Protein AF-A0A6M8W8F2-F1 (afdb_monomer_lite)

pLDDT: mean 88.37, std 12.81, range [41.97, 96.56]

Foldseek 3Di:
DADAPPLCLVVVLVVCCVPDPFAEQELVVLLVPFDQQAFLLVSDDDDPVLLCVLCVLLVNNDPVRRRDGNNPDDPLRSSSSSSSRSSSVCPVGQAYEYEAEQQCVVPDPVSSLVSLLSVQVSCVVRVRYHYDYYHNDPPSCVSNVDPDDDYRDDPPPPPPPDPDD

Secondary structure (DSSP, 8-state):
-B--TTSSHHHHHHHHHHT-SS-EEETTHHHHTS-TTSBGGGG--S-HHHHHHHHHHTT---HHHHTSBGGGS-HHHHHHHHHHHHHHHHHT-SSEEEEETTTTTTS-HHHHHHHHHHHHHHHHT-TTEEEEE-BS-GGGHHHH--SS--B--------------

Structure (mmCIF, N/CA/C/O backbone):
data_AF-A0A6M8W8F2-F1
#
_entry.id   AF-A0A6M8W8F2-F1
#
loop_
_atom_site.group_PDB
_atom_site.id
_atom_site.type_symbol
_atom_site.label_atom_id
_atom_site.label_alt_id
_atom_site.label_comp_id
_atom_site.label_asym_id
_atom_site.label_entity_id
_atom_site.label_seq_id
_atom_site.pdbx_PDB_ins_code
_atom_site.Cartn_x
_atom_site.Cartn_y
_atom_site.Cartn_z
_atom_site.occupancy
_atom_site.B_iso_or_equiv
_atom_site.auth_seq_id
_atom_site.auth_comp_id
_atom_site.auth_asym_id
_atom_site.auth_atom_id
_atom_site.pdbx_PDB_model_num
ATOM 1 N N . MET A 1 1 ? 4.812 -9.582 -9.788 1.00 90.69 1 MET A N 1
ATOM 2 C CA . MET A 1 1 ? 5.068 -9.649 -11.237 1.00 90.69 1 MET A CA 1
ATOM 3 C C . MET A 1 1 ? 6.040 -8.547 -11.622 1.00 90.69 1 MET A C 1
ATOM 5 O O . MET A 1 1 ? 5.864 -7.419 -11.165 1.00 90.69 1 MET A O 1
ATOM 9 N N . THR A 1 2 ? 7.064 -8.871 -12.406 1.00 88.88 2 THR A N 1
ATOM 10 C CA . THR A 1 2 ? 8.060 -7.905 -12.886 1.00 88.88 2 THR A CA 1
ATOM 11 C C . THR A 1 2 ? 8.213 -7.954 -14.405 1.00 88.88 2 THR A C 1
ATOM 13 O O . THR A 1 2 ? 7.709 -8.871 -15.056 1.00 88.88 2 THR A O 1
ATOM 16 N N . GLY A 1 3 ? 8.826 -6.920 -14.981 1.00 84.00 3 GLY A N 1
ATOM 17 C CA . GLY A 1 3 ? 9.066 -6.795 -16.419 1.00 84.00 3 GLY A CA 1
ATOM 18 C C . GLY A 1 3 ? 9.105 -5.333 -16.894 1.00 84.00 3 GLY A C 1
ATOM 19 O O . GLY A 1 3 ? 8.662 -4.445 -16.153 1.00 84.00 3 GLY A O 1
ATOM 20 N N . PRO A 1 4 ? 9.588 -5.062 -18.122 1.00 79.62 4 PRO A N 1
ATOM 21 C CA . PRO A 1 4 ? 9.702 -3.709 -18.680 1.00 79.62 4 PRO A CA 1
ATOM 22 C C . PRO A 1 4 ? 8.373 -2.946 -18.730 1.00 79.62 4 PRO A C 1
ATOM 24 O O . PRO A 1 4 ? 7.293 -3.537 -18.669 1.00 79.62 4 PRO A O 1
ATOM 27 N N . SER A 1 5 ? 8.415 -1.618 -18.856 1.00 79.31 5 SER A N 1
ATOM 28 C CA . SER A 1 5 ? 7.191 -0.861 -19.151 1.00 79.31 5 SER A CA 1
ATOM 29 C C . SER A 1 5 ? 6.588 -1.336 -20.481 1.00 79.31 5 SER A C 1
ATOM 31 O O . SER A 1 5 ? 7.324 -1.637 -21.417 1.00 79.31 5 SER A O 1
ATOM 33 N N . GLY A 1 6 ? 5.262 -1.465 -20.550 1.00 79.88 6 GLY A N 1
ATOM 34 C CA . GLY A 1 6 ? 4.559 -1.929 -21.753 1.00 79.88 6 GLY A CA 1
ATOM 35 C C . GLY A 1 6 ? 4.414 -3.449 -21.929 1.00 79.88 6 GLY A C 1
ATOM 36 O O . GLY A 1 6 ? 3.628 -3.861 -22.770 1.00 79.88 6 GLY A O 1
ATOM 37 N N . CYS A 1 7 ? 5.043 -4.304 -21.109 1.00 83.50 7 CYS A N 1
ATOM 38 C CA . CYS A 1 7 ? 4.93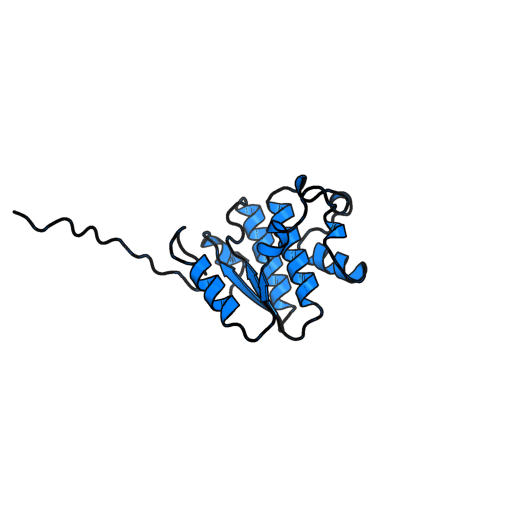5 -5.773 -21.251 1.00 83.50 7 CYS A CA 1
ATOM 39 C C . CYS A 1 7 ? 3.614 -6.397 -20.738 1.00 83.50 7 CYS A C 1
ATOM 41 O O . CYS A 1 7 ? 3.537 -7.597 -20.490 1.00 83.50 7 CYS A O 1
ATOM 43 N N . GLY A 1 8 ? 2.574 -5.589 -20.511 1.00 86.06 8 GLY A N 1
ATOM 44 C CA . GLY A 1 8 ? 1.249 -6.086 -20.121 1.00 86.06 8 GLY A CA 1
ATOM 45 C C . GLY A 1 8 ? 1.037 -6.391 -18.631 1.00 86.06 8 GLY A C 1
ATOM 46 O O . GLY A 1 8 ? 0.005 -6.965 -18.292 1.00 86.06 8 GLY A O 1
ATOM 47 N N . LYS A 1 9 ? 1.935 -5.983 -17.716 1.00 90.50 9 LYS A N 1
ATOM 48 C CA . LYS A 1 9 ? 1.753 -6.181 -16.254 1.00 90.50 9 LYS A CA 1
ATOM 49 C C . LYS A 1 9 ? 0.417 -5.635 -15.742 1.00 90.50 9 LYS A C 1
ATOM 51 O O . LYS A 1 9 ? -0.311 -6.357 -15.072 1.00 90.50 9 LYS A O 1
ATOM 56 N N . THR A 1 10 ? 0.076 -4.396 -16.097 1.00 90.38 10 THR A N 1
ATOM 57 C CA . THR A 1 10 ? -1.205 -3.772 -15.731 1.00 90.38 10 THR A CA 1
ATOM 58 C C . THR A 1 10 ? -2.391 -4.561 -16.282 1.00 90.38 10 THR A C 1
ATOM 60 O O . THR A 1 10 ? -3.369 -4.775 -15.572 1.00 90.38 10 THR A O 1
ATOM 63 N N . THR A 1 11 ? -2.304 -5.045 -17.525 1.00 90.56 11 THR A N 1
ATOM 64 C CA . THR A 1 11 ? -3.354 -5.866 -18.147 1.00 90.56 11 THR A CA 1
ATOM 65 C C . THR A 1 11 ? -3.541 -7.187 -17.405 1.00 90.56 11 THR A C 1
ATOM 67 O O . THR A 1 11 ? -4.669 -7.552 -17.083 1.00 90.56 11 THR A O 1
ATOM 70 N N . LEU A 1 12 ? -2.447 -7.869 -17.057 1.00 90.62 12 LEU A N 1
ATOM 71 C CA . LEU A 1 12 ? -2.492 -9.098 -16.267 1.00 90.62 12 LEU A CA 1
ATOM 72 C C . LEU A 1 12 ? -3.041 -8.847 -14.856 1.00 90.62 12 LEU A C 1
ATOM 74 O O . LEU A 1 12 ? -3.874 -9.610 -14.377 1.00 90.62 12 LEU A O 1
ATOM 78 N N . LEU A 1 13 ? -2.606 -7.773 -14.193 1.00 91.50 13 LEU A N 1
ATOM 79 C CA . LEU A 1 13 ? -3.077 -7.410 -12.858 1.00 91.50 13 LEU A CA 1
ATOM 80 C C . LEU A 1 13 ? -4.587 -7.126 -12.849 1.00 91.50 13 LEU A C 1
ATOM 82 O O . LEU A 1 13 ? -5.280 -7.578 -11.940 1.00 91.50 13 LEU A O 1
ATOM 86 N N . ARG A 1 14 ? -5.100 -6.437 -13.878 1.00 91.44 14 ARG A N 1
ATOM 87 C CA . ARG A 1 14 ? -6.541 -6.208 -14.074 1.00 91.44 14 ARG A CA 1
ATOM 88 C C . ARG A 1 14 ? -7.293 -7.513 -14.298 1.00 91.44 14 ARG A C 1
ATOM 90 O O . ARG A 1 14 ? -8.260 -7.759 -13.597 1.00 91.44 14 ARG A O 1
ATOM 97 N N . ALA A 1 15 ? -6.797 -8.399 -15.162 1.00 92.56 15 ALA A N 1
ATOM 98 C CA . ALA A 1 15 ? -7.421 -9.706 -15.370 1.00 92.56 15 ALA A CA 1
ATOM 99 C C . ALA A 1 15 ? -7.484 -10.544 -14.075 1.00 92.56 15 ALA A C 1
ATOM 101 O O . ALA A 1 15 ? -8.487 -11.208 -13.812 1.00 92.56 15 ALA A O 1
ATOM 102 N N . ILE A 1 16 ? -6.443 -10.491 -13.232 1.00 92.50 16 ILE A N 1
ATOM 103 C CA . ILE A 1 16 ? -6.457 -11.133 -11.905 1.00 92.50 16 ILE A CA 1
ATOM 104 C C . ILE A 1 16 ? -7.523 -10.497 -11.002 1.00 92.50 16 ILE A C 1
ATOM 106 O O . ILE A 1 16 ? -8.247 -11.216 -10.318 1.00 92.50 16 ILE A O 1
ATOM 110 N N . ALA A 1 17 ? -7.628 -9.166 -10.987 1.00 93.56 17 ALA A N 1
ATOM 111 C CA . ALA A 1 17 ? -8.637 -8.459 -10.203 1.00 93.56 17 ALA A CA 1
ATOM 112 C C . ALA A 1 17 ? -10.068 -8.792 -10.665 1.00 93.56 17 ALA A C 1
ATOM 114 O O . ALA A 1 17 ? -10.919 -9.087 -9.830 1.00 93.56 17 ALA A O 1
ATOM 115 N N . ASP A 1 18 ? -10.312 -8.814 -11.975 1.00 94.06 18 ASP A N 1
ATOM 116 C CA . ASP A 1 18 ? -11.632 -9.053 -12.574 1.00 94.06 18 ASP A CA 1
ATOM 117 C C . ASP A 1 18 ? -12.121 -10.497 -12.378 1.00 94.06 18 ASP A C 1
ATOM 119 O O . ASP A 1 18 ? -13.322 -10.756 -12.330 1.00 94.06 18 ASP A O 1
ATOM 123 N N . THR A 1 19 ? -11.196 -11.451 -12.241 1.00 94.69 19 THR A N 1
ATOM 124 C CA . THR A 1 19 ? -11.508 -12.873 -12.005 1.00 94.69 19 THR A CA 1
ATOM 125 C C . THR A 1 19 ? -11.529 -13.254 -10.523 1.00 94.69 19 THR A C 1
ATOM 127 O O . THR A 1 19 ? -11.850 -14.396 -10.180 1.00 94.69 19 THR A O 1
ATOM 130 N N . ALA A 1 20 ? -11.201 -12.325 -9.620 1.00 94.06 20 ALA A N 1
ATOM 131 C CA . ALA A 1 20 ? -11.128 -12.604 -8.195 1.00 94.06 20 ALA A CA 1
ATOM 132 C C . ALA A 1 20 ? -12.519 -12.852 -7.589 1.00 94.06 20 ALA A C 1
ATOM 134 O O . ALA A 1 20 ? -13.437 -12.046 -7.709 1.00 94.06 20 ALA A O 1
ATOM 135 N N . THR A 1 21 ? -12.657 -13.941 -6.832 1.00 93.31 21 THR A N 1
ATOM 136 C CA . THR A 1 21 ? -13.890 -14.272 -6.090 1.00 93.31 21 THR A CA 1
ATOM 137 C C . THR A 1 21 ? -13.930 -13.663 -4.683 1.00 93.31 21 THR A C 1
ATOM 139 O O . THR A 1 21 ? -14.850 -13.921 -3.909 1.00 93.31 21 THR A O 1
ATOM 142 N N . THR A 1 22 ? -12.900 -12.903 -4.311 1.00 93.50 22 THR A N 1
ATOM 143 C CA . THR A 1 22 ? -12.755 -12.225 -3.018 1.00 93.50 22 THR A CA 1
ATOM 144 C C . THR A 1 22 ? -12.769 -10.715 -3.244 1.00 93.50 22 THR A C 1
ATOM 146 O O . THR A 1 22 ? -12.357 -10.277 -4.318 1.00 93.50 22 THR A O 1
ATOM 149 N N . PRO A 1 23 ? -13.171 -9.891 -2.257 1.00 94.69 23 PRO A N 1
ATOM 150 C CA . PRO A 1 23 ? -13.104 -8.444 -2.408 1.00 94.69 23 PRO A CA 1
ATOM 151 C C . PRO A 1 23 ? -11.703 -7.972 -2.808 1.00 94.69 23 PRO A C 1
ATOM 153 O O . PRO A 1 23 ? -10.712 -8.346 -2.170 1.00 94.69 23 PRO A O 1
ATOM 156 N N . VAL A 1 24 ? -11.651 -7.142 -3.849 1.00 95.31 24 VAL A N 1
ATOM 157 C CA . VAL A 1 24 ? -10.417 -6.551 -4.369 1.00 95.31 24 VAL A CA 1
ATOM 158 C C . VAL A 1 24 ? -10.238 -5.146 -3.810 1.00 95.31 24 VAL A C 1
ATOM 160 O O . VAL A 1 24 ? -11.173 -4.347 -3.755 1.00 95.31 24 VAL A O 1
ATOM 163 N N . VAL A 1 25 ? -9.014 -4.844 -3.397 1.00 94.75 25 VAL A N 1
ATOM 164 C CA . VAL A 1 25 ? -8.579 -3.532 -2.935 1.00 94.75 25 VAL A CA 1
ATOM 165 C C . VAL A 1 25 ? -7.450 -3.067 -3.851 1.00 94.75 25 VAL A C 1
ATOM 167 O O . VAL A 1 25 ? -6.323 -3.548 -3.750 1.00 94.75 25 VAL A O 1
ATOM 170 N N . ASP A 1 26 ? -7.753 -2.141 -4.760 1.00 91.81 26 ASP A N 1
ATOM 171 C CA . ASP A 1 26 ? -6.751 -1.516 -5.632 1.00 91.81 26 ASP A CA 1
ATOM 172 C C . ASP A 1 26 ? -6.074 -0.355 -4.901 1.00 91.81 26 ASP A C 1
ATOM 174 O O . ASP A 1 26 ? -6.645 0.727 -4.766 1.00 91.81 26 ASP A O 1
ATOM 178 N N . GLY A 1 27 ? -4.844 -0.579 -4.433 1.00 86.38 27 GLY A N 1
ATOM 179 C CA . GLY A 1 27 ? -4.085 0.416 -3.676 1.00 86.38 27 GLY A CA 1
ATOM 180 C C . GLY A 1 27 ? -3.769 1.689 -4.463 1.00 86.38 27 GLY A C 1
ATOM 181 O O . GLY A 1 27 ? -3.666 2.762 -3.870 1.00 86.38 27 GLY A O 1
ATOM 182 N N . ALA A 1 28 ? -3.647 1.594 -5.789 1.00 80.12 28 ALA A N 1
ATOM 183 C CA . ALA A 1 28 ? -3.384 2.744 -6.640 1.00 80.12 28 ALA A CA 1
ATOM 184 C C . ALA A 1 28 ? -4.671 3.543 -6.909 1.00 80.12 28 ALA A C 1
ATOM 186 O O . ALA A 1 28 ? -4.637 4.774 -6.879 1.00 80.12 28 ALA A O 1
ATOM 187 N N . ALA A 1 29 ? -5.814 2.873 -7.102 1.00 84.75 29 ALA A N 1
ATOM 188 C CA . ALA A 1 29 ? -7.113 3.544 -7.251 1.00 84.75 29 ALA A CA 1
ATOM 189 C C . ALA A 1 29 ? -7.470 4.392 -6.026 1.00 84.75 29 ALA A C 1
ATOM 191 O O . ALA A 1 29 ? -7.906 5.530 -6.174 1.00 84.75 29 ALA A O 1
ATOM 192 N N . LEU A 1 30 ? -7.192 3.881 -4.820 1.00 85.56 30 LEU A N 1
ATOM 193 C CA . LEU A 1 30 ? -7.472 4.580 -3.559 1.00 85.56 30 LEU A CA 1
ATOM 194 C C . LEU A 1 30 ? -6.884 5.989 -3.486 1.00 85.56 30 LEU A C 1
ATOM 196 O O . LEU A 1 30 ? -7.475 6.855 -2.847 1.00 85.56 30 LEU A O 1
ATOM 200 N N . LEU A 1 31 ? -5.723 6.205 -4.105 1.00 81.75 31 LEU A N 1
ATOM 201 C CA . LEU A 1 31 ? -5.064 7.508 -4.136 1.00 81.75 31 LEU A CA 1
ATOM 202 C C . LEU A 1 31 ? -5.442 8.335 -5.359 1.00 81.75 31 LEU A C 1
ATOM 204 O O . LEU A 1 31 ? -5.509 9.554 -5.244 1.00 81.75 31 LEU A O 1
ATOM 208 N N . ARG A 1 32 ? -5.667 7.699 -6.518 1.00 83.31 32 ARG A N 1
ATOM 209 C CA . ARG A 1 32 ? -6.083 8.411 -7.739 1.00 83.31 32 ARG A CA 1
ATOM 210 C C . ARG A 1 32 ? -7.385 9.178 -7.525 1.00 83.31 32 ARG A C 1
ATOM 212 O O . ARG A 1 32 ? -7.510 10.290 -8.024 1.00 83.31 32 ARG A O 1
ATOM 219 N N . ASP A 1 33 ? -8.297 8.604 -6.747 1.00 79.50 33 ASP A N 1
ATOM 220 C CA . ASP A 1 33 ? -9.620 9.178 -6.495 1.00 79.50 33 ASP A CA 1
ATOM 221 C C . ASP A 1 33 ? -9.658 10.072 -5.236 1.00 79.50 33 ASP A C 1
ATOM 223 O O . ASP A 1 33 ? -10.706 10.618 -4.886 1.00 79.50 33 ASP A O 1
ATOM 227 N N . ALA A 1 34 ? -8.536 10.219 -4.519 1.00 84.75 34 ALA A N 1
ATOM 228 C CA . ALA A 1 34 ? -8.482 10.988 -3.278 1.00 84.75 34 ALA A CA 1
ATOM 229 C C . ALA A 1 34 ? -8.403 12.507 -3.553 1.00 84.75 34 ALA A C 1
ATOM 231 O O . ALA A 1 34 ? -7.551 12.937 -4.335 1.00 84.75 34 ALA A O 1
ATOM 232 N N . PRO A 1 35 ? -9.214 13.349 -2.878 1.00 88.00 35 PRO A N 1
ATOM 233 C CA . PRO A 1 35 ? -9.117 14.801 -3.017 1.00 88.00 35 PRO A CA 1
ATOM 234 C C . PRO A 1 35 ? -7.761 15.310 -2.516 1.00 88.00 35 PRO A C 1
ATOM 236 O O . PRO A 1 35 ? -7.351 15.007 -1.394 1.00 88.00 35 PRO A O 1
ATOM 239 N N . GLY A 1 36 ? -7.061 16.084 -3.348 1.00 91.12 36 GLY A N 1
ATOM 240 C CA . GLY A 1 36 ? -5.701 16.547 -3.059 1.00 91.12 36 GLY A CA 1
ATOM 241 C C . GLY A 1 36 ? -5.606 17.496 -1.861 1.00 91.12 36 GLY A C 1
ATOM 242 O O . GLY A 1 36 ? -4.627 17.459 -1.126 1.00 91.12 36 GLY A O 1
ATOM 243 N N . ASP A 1 37 ? -6.619 18.325 -1.649 1.00 94.38 37 ASP A N 1
ATOM 244 C C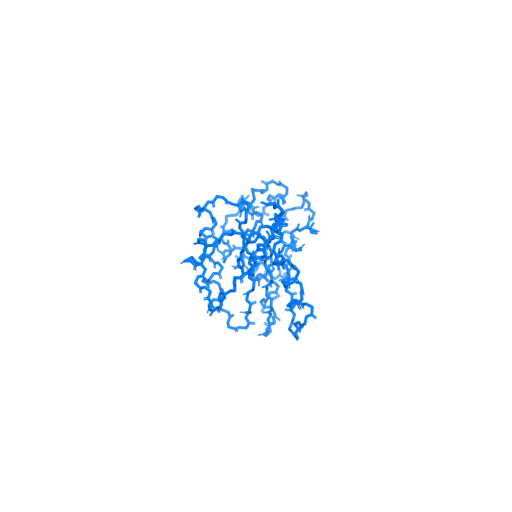A . ASP A 1 37 ? -6.714 19.334 -0.588 1.00 94.38 37 ASP A CA 1
ATOM 245 C C . ASP A 1 37 ? -7.132 18.760 0.774 1.00 94.38 37 ASP A C 1
ATOM 247 O O . ASP A 1 37 ? -6.995 19.418 1.806 1.00 94.38 37 ASP A O 1
ATOM 251 N N . ARG A 1 38 ? -7.610 17.515 0.800 1.00 93.88 38 ARG A N 1
ATOM 252 C CA . ARG A 1 38 ? -8.124 16.879 2.010 1.00 93.88 38 ARG A CA 1
ATOM 253 C C . ARG A 1 38 ? -6.994 16.328 2.889 1.00 93.88 38 ARG A C 1
ATOM 255 O O . ARG A 1 38 ? -6.073 15.709 2.349 1.00 93.88 38 ARG A O 1
ATOM 262 N N . PRO A 1 39 ? -7.060 16.480 4.228 1.00 94.81 39 PRO A N 1
ATOM 263 C CA . PRO A 1 39 ? -6.124 15.838 5.145 1.00 94.81 39 PRO A CA 1
ATOM 264 C C . PRO A 1 39 ? -6.080 14.320 4.957 1.00 94.81 39 PRO A C 1
ATOM 266 O O . PRO A 1 39 ? -7.119 13.679 4.790 1.00 94.81 39 PRO A O 1
ATOM 269 N N . MET A 1 40 ? -4.888 13.719 5.030 1.00 94.31 40 MET A N 1
ATOM 270 C CA . MET A 1 40 ? -4.744 12.273 4.810 1.00 94.31 40 MET A CA 1
ATOM 271 C C . MET A 1 40 ? -5.577 11.427 5.783 1.00 94.31 40 MET A C 1
ATOM 273 O O . MET A 1 40 ? -6.054 10.357 5.409 1.00 94.31 40 MET A O 1
ATOM 277 N N . LEU A 1 41 ? -5.751 11.893 7.027 1.00 94.88 41 LEU A N 1
ATOM 278 C CA . LEU A 1 41 ? -6.485 11.161 8.057 1.00 94.88 41 LEU A CA 1
ATOM 279 C C . LEU A 1 41 ? -7.978 11.056 7.718 1.00 94.88 41 LEU A C 1
ATOM 281 O O . LEU A 1 41 ? -8.607 10.044 8.020 1.00 94.88 41 LEU A O 1
ATOM 285 N N . ASP A 1 42 ? -8.516 12.049 7.010 1.00 94.44 42 ASP A N 1
ATOM 286 C CA . ASP A 1 42 ? -9.931 12.118 6.643 1.00 94.44 42 ASP A CA 1
ATOM 287 C C . ASP A 1 42 ? -10.297 11.185 5.477 1.00 94.44 42 ASP A C 1
ATOM 289 O O . ASP A 1 42 ? -11.472 11.068 5.123 1.00 94.44 42 ASP A O 1
ATOM 293 N N . LEU A 1 43 ? -9.312 10.528 4.855 1.00 93.94 43 LEU A N 1
ATOM 294 C CA . LEU A 1 43 ? -9.550 9.502 3.834 1.00 93.94 43 LEU A CA 1
ATOM 295 C C . LEU A 1 43 ? -9.968 8.154 4.430 1.00 93.94 43 LEU A C 1
ATOM 297 O O . LEU A 1 43 ? -10.427 7.266 3.705 1.00 93.94 43 LEU A O 1
ATOM 301 N N . PHE A 1 44 ? -9.775 7.974 5.735 1.00 94.00 44 PHE A N 1
ATOM 302 C CA . PHE A 1 44 ? -10.102 6.739 6.424 1.00 94.00 44 PHE A CA 1
ATOM 303 C C . PHE A 1 44 ? -11.533 6.763 6.957 1.00 94.00 44 PHE A C 1
ATOM 305 O O . PHE A 1 44 ? -12.070 7.800 7.336 1.00 94.00 44 PHE A O 1
ATOM 312 N N . ALA A 1 45 ? -12.135 5.579 7.029 1.00 90.50 45 ALA A N 1
ATOM 313 C CA . ALA A 1 45 ? -13.399 5.353 7.711 1.00 90.50 45 ALA A CA 1
ATOM 314 C C . ALA A 1 45 ? -13.185 4.346 8.845 1.00 90.50 45 ALA A C 1
ATOM 316 O O . ALA A 1 45 ? -12.407 3.404 8.693 1.00 90.50 45 ALA A O 1
ATOM 317 N N . GLY A 1 46 ? -13.903 4.529 9.953 1.00 90.44 46 GLY A N 1
ATOM 318 C CA . GLY A 1 46 ? -13.877 3.618 11.097 1.00 90.44 46 GLY A CA 1
ATOM 319 C C . GLY A 1 46 ? -13.183 4.185 12.342 1.00 90.44 46 GLY A C 1
ATOM 320 O O . GLY A 1 46 ? -12.874 5.377 12.403 1.00 90.44 46 GLY A O 1
ATOM 321 N N . PRO A 1 47 ? -12.978 3.347 13.372 1.00 93.06 47 PRO A N 1
ATOM 322 C CA . PRO A 1 47 ? -12.425 3.776 14.651 1.00 93.06 47 PRO A CA 1
ATOM 323 C C . PRO A 1 47 ? -10.977 4.263 14.529 1.00 93.06 47 PRO A C 1
ATOM 325 O O . PRO A 1 47 ? -10.128 3.580 13.955 1.00 93.06 47 PRO A O 1
ATOM 328 N N . LEU A 1 48 ? -10.659 5.397 15.162 1.00 93.06 48 LEU A N 1
ATOM 329 C CA . LEU A 1 48 ? -9.312 5.981 15.138 1.00 93.06 48 LEU A CA 1
ATOM 330 C C . LEU A 1 48 ? -8.192 4.976 15.493 1.00 93.06 48 LEU A C 1
ATOM 332 O O . LEU A 1 48 ? -7.193 4.954 14.778 1.00 93.06 48 LEU A O 1
ATOM 336 N N . PRO A 1 49 ? -8.319 4.087 16.503 1.00 94.31 49 PRO A N 1
ATOM 337 C CA . PRO A 1 49 ? -7.270 3.106 16.793 1.00 94.31 49 PRO A CA 1
ATOM 338 C C . PRO A 1 49 ? -6.934 2.169 15.622 1.00 94.31 49 PRO A C 1
ATOM 340 O O . PRO A 1 49 ? -5.777 1.789 15.459 1.00 94.31 49 PRO A O 1
ATOM 343 N N . GLU A 1 50 ? -7.913 1.796 14.795 1.00 93.81 50 GLU A N 1
ATOM 344 C CA . GLU A 1 50 ? -7.701 0.949 13.610 1.00 93.81 50 GLU A CA 1
ATOM 345 C C . GLU A 1 50 ? -7.004 1.711 12.485 1.00 93.81 50 GLU A C 1
ATOM 347 O O . GLU A 1 50 ? -6.081 1.194 11.845 1.00 93.81 50 GLU A O 1
ATOM 352 N N . VAL A 1 51 ? -7.396 2.971 12.300 1.00 94.81 51 VAL A N 1
ATOM 353 C CA . VAL A 1 51 ? -6.757 3.889 11.355 1.00 94.81 51 VAL A CA 1
ATOM 354 C C . VAL A 1 51 ? -5.286 4.086 11.718 1.00 94.81 51 VAL A C 1
ATOM 356 O O . VAL A 1 51 ? -4.408 3.889 10.878 1.00 94.81 51 VAL A O 1
ATOM 359 N N . LEU A 1 52 ? -4.996 4.376 12.989 1.00 95.19 52 LEU A N 1
ATOM 360 C CA . LEU A 1 52 ? -3.629 4.563 13.475 1.00 95.19 52 LEU A CA 1
ATOM 361 C C . LEU A 1 52 ? -2.782 3.292 13.343 1.00 95.19 52 LEU A C 1
ATOM 363 O O . LEU A 1 52 ? -1.615 3.383 12.965 1.00 95.19 52 LEU A O 1
ATOM 367 N N . ARG A 1 53 ? -3.357 2.104 13.589 1.00 94.50 53 ARG A N 1
ATOM 368 C CA . ARG A 1 53 ? -2.667 0.825 13.344 1.00 94.50 53 ARG A CA 1
ATOM 369 C C . ARG A 1 53 ? -2.291 0.654 11.875 1.00 94.50 53 ARG A C 1
ATOM 371 O O . ARG A 1 53 ? -1.169 0.248 11.591 1.00 94.50 53 ARG A O 1
ATOM 378 N N . SER A 1 54 ? -3.193 0.995 10.957 1.00 95.31 54 SER A N 1
ATOM 379 C CA . SER A 1 54 ? -2.951 0.887 9.512 1.00 95.31 54 SER A CA 1
ATOM 380 C C . SER A 1 54 ? -1.892 1.888 9.035 1.00 95.31 54 SER A C 1
ATOM 382 O O . SER A 1 54 ? -0.985 1.526 8.287 1.00 95.31 54 SER A O 1
ATOM 384 N N . LEU A 1 55 ? -1.940 3.129 9.534 1.00 95.88 55 LEU A N 1
ATOM 385 C CA . LEU A 1 55 ? -0.914 4.145 9.280 1.00 95.88 55 LEU A CA 1
ATOM 386 C C . LEU A 1 55 ? 0.454 3.703 9.809 1.00 95.88 55 LEU A C 1
ATOM 388 O O . LEU A 1 55 ? 1.443 3.755 9.081 1.00 95.88 55 LEU A O 1
ATOM 392 N N . ALA A 1 56 ? 0.520 3.213 11.048 1.00 95.00 56 ALA A N 1
ATOM 393 C CA . ALA A 1 56 ? 1.760 2.714 11.631 1.00 95.00 56 ALA A CA 1
ATOM 394 C C . ALA A 1 56 ? 2.311 1.507 10.859 1.00 95.00 56 ALA A C 1
ATOM 396 O O . ALA A 1 56 ? 3.503 1.471 10.551 1.00 95.00 56 ALA A O 1
ATOM 397 N N . ALA A 1 57 ? 1.444 0.565 10.474 1.00 95.12 57 ALA A N 1
ATOM 398 C CA . ALA A 1 57 ? 1.813 -0.595 9.671 1.00 95.12 57 ALA A CA 1
ATOM 399 C C . ALA A 1 57 ? 2.377 -0.203 8.301 1.00 95.12 57 ALA A C 1
ATOM 401 O O . ALA A 1 57 ? 3.278 -0.880 7.822 1.00 95.12 57 ALA A O 1
ATOM 402 N N . ALA A 1 58 ? 1.924 0.900 7.699 1.00 95.31 58 ALA A N 1
ATOM 403 C CA . ALA A 1 58 ? 2.470 1.424 6.447 1.00 95.31 58 ALA A CA 1
ATOM 404 C C . ALA A 1 58 ? 3.705 2.334 6.623 1.00 95.31 58 ALA A C 1
ATOM 406 O O . ALA A 1 58 ? 4.299 2.772 5.635 1.00 95.31 58 ALA A O 1
ATOM 407 N N . GLY A 1 59 ? 4.127 2.613 7.860 1.00 93.19 59 GLY A N 1
ATOM 408 C CA . GLY A 1 59 ? 5.252 3.504 8.158 1.00 93.19 59 GLY A CA 1
ATOM 409 C C . GLY A 1 59 ? 4.901 4.996 8.135 1.00 93.19 59 GLY A C 1
ATOM 410 O O . GLY A 1 59 ? 5.756 5.803 7.792 1.00 93.19 59 GLY A O 1
ATOM 411 N N . LEU A 1 60 ? 3.660 5.354 8.481 1.00 94.56 60 LEU A N 1
ATOM 412 C CA . LEU A 1 60 ? 3.145 6.725 8.631 1.00 94.56 60 LEU A CA 1
ATOM 413 C C . LEU A 1 60 ? 2.718 7.024 10.083 1.00 94.56 60 LEU A C 1
ATOM 415 O O . LEU A 1 60 ? 1.689 7.648 10.343 1.00 94.56 60 LEU A O 1
ATOM 419 N N . ALA A 1 61 ? 3.521 6.586 11.053 1.00 92.12 61 ALA A N 1
ATOM 420 C CA . ALA A 1 61 ? 3.269 6.790 12.485 1.00 92.12 61 ALA A CA 1
ATOM 421 C C . ALA A 1 61 ? 3.647 8.201 12.992 1.00 92.12 61 ALA A C 1
ATOM 423 O O . ALA A 1 61 ? 3.899 8.379 14.180 1.00 92.12 61 ALA A O 1
ATOM 424 N N . GLU A 1 62 ? 3.723 9.197 12.107 1.00 93.25 62 GLU A N 1
ATOM 425 C CA . GLU A 1 62 ? 4.148 10.561 12.428 1.00 93.25 62 GLU A CA 1
ATOM 426 C C . GLU A 1 62 ? 2.931 11.498 12.510 1.00 93.25 62 GLU A C 1
ATOM 428 O O . GLU A 1 62 ? 2.401 11.888 11.466 1.00 93.25 62 GLU A O 1
ATOM 433 N N . PRO A 1 63 ? 2.502 11.937 13.713 1.00 90.12 63 PRO A N 1
ATOM 434 C CA . PRO A 1 63 ? 1.279 12.728 13.873 1.00 90.12 63 PRO A CA 1
ATOM 435 C C . PRO A 1 63 ? 1.249 14.030 13.070 1.00 90.12 63 PRO A C 1
ATOM 437 O O . PRO A 1 63 ? 0.192 14.475 12.632 1.00 90.12 63 PRO A O 1
ATOM 440 N N . ARG A 1 64 ? 2.425 14.623 12.821 1.00 91.19 64 ARG A N 1
ATOM 441 C CA . ARG A 1 64 ? 2.570 15.845 12.014 1.00 91.19 64 ARG A CA 1
ATOM 442 C C . ARG A 1 64 ? 2.107 15.664 10.568 1.00 91.19 64 ARG A C 1
ATOM 444 O O . ARG A 1 64 ? 1.763 16.649 9.929 1.00 91.19 64 ARG A O 1
ATOM 451 N N . LEU A 1 65 ? 2.117 14.436 10.047 1.00 91.62 65 LEU A N 1
ATOM 452 C CA . LEU A 1 65 ? 1.658 14.144 8.691 1.00 91.62 65 LEU A CA 1
ATOM 453 C C . LEU A 1 65 ? 0.135 14.015 8.610 1.00 91.62 65 LEU A C 1
ATOM 455 O O . LEU A 1 65 ? -0.422 14.280 7.554 1.00 91.62 65 LEU A O 1
ATOM 459 N N . TRP A 1 66 ? -0.549 13.651 9.697 1.00 92.62 66 TRP A N 1
ATOM 460 C CA . TRP A 1 66 ? -1.969 13.280 9.651 1.00 92.62 66 TRP A CA 1
ATOM 461 C C . TRP A 1 66 ? -2.893 14.436 9.249 1.00 92.62 66 TRP A C 1
ATOM 463 O O . TRP A 1 66 ? -3.891 14.208 8.571 1.00 92.62 66 TRP A O 1
ATOM 473 N N . ALA A 1 67 ? -2.527 15.665 9.621 1.00 93.38 67 ALA A N 1
ATOM 474 C CA . ALA A 1 67 ? -3.249 16.883 9.254 1.00 93.38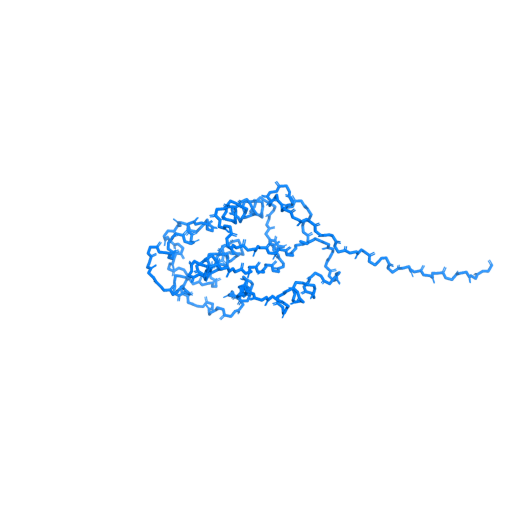 67 ALA A CA 1
ATOM 475 C C . ALA A 1 67 ? -2.838 17.457 7.885 1.00 93.38 67 ALA A C 1
ATOM 477 O O . ALA A 1 67 ? -3.460 18.409 7.420 1.00 93.38 67 ALA A O 1
ATOM 478 N N . ARG A 1 68 ? -1.791 16.916 7.243 1.00 95.88 68 ARG A N 1
ATOM 479 C CA . ARG A 1 68 ? -1.354 17.384 5.922 1.00 95.88 68 ARG A CA 1
ATOM 480 C C . ARG A 1 68 ? -2.311 16.896 4.851 1.00 95.88 68 ARG A C 1
ATOM 482 O O . ARG A 1 68 ? -2.782 15.755 4.900 1.00 95.88 68 ARG A O 1
ATOM 489 N N . SER A 1 69 ? -2.545 17.751 3.867 1.00 95.69 69 SER A N 1
ATOM 490 C CA . SER A 1 69 ? -3.319 17.403 2.687 1.00 95.69 69 SER A CA 1
ATOM 491 C C . SER A 1 69 ? -2.575 16.384 1.821 1.00 95.69 69 SER A C 1
ATOM 493 O O . SER A 1 69 ? -1.342 16.320 1.824 1.00 95.69 69 SER A O 1
ATOM 495 N N . VAL A 1 70 ? -3.313 15.575 1.059 1.00 94.56 70 VAL A N 1
ATOM 496 C CA . VAL A 1 70 ? -2.730 14.569 0.152 1.00 94.56 70 VAL A CA 1
ATOM 497 C C . VAL A 1 70 ? -1.757 15.205 -0.850 1.00 94.56 70 VAL A C 1
ATOM 499 O O . VAL A 1 70 ? -0.721 14.617 -1.172 1.00 94.56 70 VAL A O 1
ATOM 502 N N . ALA A 1 71 ? -2.052 16.421 -1.313 1.00 94.50 71 ALA A N 1
ATOM 503 C CA . ALA A 1 71 ? -1.239 17.171 -2.262 1.00 94.50 71 ALA A CA 1
ATOM 504 C C . ALA A 1 71 ? 0.159 17.507 -1.714 1.00 94.50 71 ALA A C 1
ATOM 506 O O . ALA A 1 71 ? 1.130 17.527 -2.469 1.00 94.50 71 ALA A O 1
ATOM 507 N N . GLU A 1 72 ? 0.284 17.703 -0.404 1.00 95.38 72 GLU A N 1
ATOM 508 C CA . GLU A 1 72 ? 1.532 18.081 0.265 1.00 95.38 72 GLU A CA 1
ATOM 509 C C . GLU A 1 72 ? 2.472 16.894 0.540 1.00 95.38 72 GLU A C 1
ATOM 511 O O . GLU A 1 72 ? 3.613 17.076 0.983 1.00 95.38 72 GLU A O 1
ATOM 516 N N . LEU A 1 73 ? 2.004 15.668 0.311 1.00 94.00 73 LEU A N 1
ATOM 517 C CA . LEU A 1 73 ? 2.769 14.452 0.559 1.00 94.00 73 LEU A CA 1
ATOM 518 C C . LEU A 1 73 ? 3.775 14.190 -0.557 1.00 94.00 73 LEU A C 1
ATOM 520 O O . LEU A 1 73 ? 3.439 14.293 -1.738 1.00 94.00 73 LEU A O 1
ATOM 524 N N . SER A 1 74 ? 4.980 13.763 -0.173 1.00 93.06 74 SER A N 1
ATOM 525 C CA . SER A 1 74 ? 5.953 13.220 -1.125 1.00 93.06 74 SER A CA 1
ATOM 526 C C . SER A 1 74 ? 5.439 11.924 -1.755 1.00 93.06 74 SER A C 1
ATOM 528 O O . SER A 1 74 ? 4.601 11.239 -1.167 1.00 93.06 74 SER A O 1
ATOM 530 N N . ASP A 1 75 ? 5.988 11.514 -2.898 1.00 90.75 75 ASP A N 1
ATOM 531 C CA . ASP A 1 75 ? 5.588 10.263 -3.563 1.00 90.75 75 ASP A CA 1
ATOM 532 C C . ASP A 1 75 ? 5.714 9.044 -2.639 1.00 90.75 75 ASP A C 1
ATOM 534 O O . ASP A 1 75 ? 4.835 8.183 -2.589 1.00 90.75 75 ASP A O 1
ATOM 538 N N . GLY A 1 76 ? 6.768 9.009 -1.817 1.00 91.56 76 GLY A N 1
ATOM 539 C CA . GLY A 1 76 ? 6.962 7.965 -0.813 1.00 91.56 76 GLY A CA 1
ATOM 540 C C . GLY A 1 76 ? 5.916 7.985 0.303 1.00 91.56 76 GLY A C 1
ATOM 541 O O . GLY A 1 76 ? 5.558 6.922 0.815 1.00 91.56 76 GLY A O 1
ATOM 542 N N . GLN A 1 77 ? 5.428 9.163 0.697 1.00 94.00 77 GLN A N 1
ATOM 543 C CA . GLN A 1 77 ? 4.345 9.310 1.674 1.00 94.00 77 GLN A CA 1
ATOM 544 C C . GLN A 1 77 ? 2.991 8.955 1.055 1.00 94.00 77 GLN A C 1
ATOM 546 O O . GLN A 1 77 ? 2.220 8.236 1.684 1.00 94.00 77 GLN A O 1
ATOM 551 N N . ARG A 1 78 ? 2.729 9.378 -0.189 1.00 92.69 78 ARG A N 1
ATOM 552 C CA . ARG A 1 78 ? 1.518 9.022 -0.940 1.00 92.69 78 ARG A CA 1
ATOM 553 C C . ARG A 1 78 ? 1.411 7.517 -1.108 1.00 92.69 78 ARG A C 1
ATOM 555 O O . ARG A 1 78 ? 0.396 6.947 -0.733 1.00 92.69 78 ARG A O 1
ATOM 562 N N . LEU A 1 79 ? 2.474 6.849 -1.558 1.00 92.75 79 LEU A N 1
ATOM 563 C CA . LEU A 1 79 ? 2.463 5.393 -1.703 1.00 92.75 79 LEU A CA 1
ATOM 564 C C . LEU A 1 79 ? 2.168 4.697 -0.365 1.00 92.75 79 LEU A C 1
ATOM 566 O O . LEU A 1 79 ? 1.326 3.801 -0.310 1.00 92.75 79 LEU A O 1
ATOM 570 N N . ARG A 1 80 ? 2.811 5.125 0.731 1.00 94.38 80 ARG A N 1
ATOM 571 C CA . ARG A 1 80 ? 2.526 4.580 2.070 1.00 94.38 80 ARG A CA 1
ATOM 572 C C . ARG A 1 80 ? 1.088 4.854 2.516 1.00 94.38 80 ARG A C 1
ATOM 574 O O . ARG A 1 80 ? 0.494 3.996 3.159 1.00 94.38 80 ARG A O 1
ATOM 581 N N . LEU A 1 81 ? 0.509 5.996 2.153 1.00 95.06 81 LEU A N 1
ATOM 582 C CA . LEU A 1 81 ? -0.893 6.304 2.431 1.00 95.06 81 LEU A CA 1
ATOM 583 C C . LEU A 1 81 ? -1.825 5.350 1.674 1.00 95.06 81 LEU A C 1
ATOM 585 O O . LEU A 1 81 ? -2.748 4.809 2.275 1.00 95.06 81 LEU A O 1
ATOM 589 N N . GLY A 1 82 ? -1.547 5.065 0.399 1.00 94.31 82 GLY A N 1
ATOM 590 C CA . GLY A 1 82 ? -2.295 4.069 -0.379 1.00 94.31 82 GLY A CA 1
ATOM 591 C C . GLY A 1 82 ? -2.227 2.674 0.241 1.00 94.31 82 GLY A C 1
ATOM 592 O O . GLY A 1 82 ? -3.249 1.998 0.358 1.00 94.31 82 GLY A O 1
ATOM 593 N N . LEU A 1 83 ? -1.047 2.274 0.731 1.00 94.88 83 LEU A N 1
ATOM 594 C CA . LEU A 1 83 ? -0.894 1.038 1.499 1.00 94.88 83 LEU A CA 1
ATOM 595 C C . LEU A 1 83 ? -1.731 1.065 2.781 1.00 94.88 83 LEU A C 1
ATOM 597 O O . LEU A 1 83 ? -2.484 0.129 3.013 1.00 94.88 83 LEU A O 1
ATOM 601 N N . ALA A 1 84 ? -1.659 2.129 3.582 1.00 95.38 84 ALA A N 1
ATOM 602 C CA . ALA A 1 84 ? -2.440 2.245 4.813 1.00 95.38 84 ALA A CA 1
ATOM 603 C C . ALA A 1 84 ? -3.952 2.156 4.550 1.00 95.38 84 ALA A C 1
ATOM 605 O O . ALA A 1 84 ? -4.660 1.446 5.264 1.00 95.38 84 ALA A O 1
ATOM 606 N N . LEU A 1 85 ? -4.450 2.825 3.505 1.00 95.12 85 LEU A N 1
ATOM 607 C CA . LEU A 1 85 ? -5.853 2.746 3.091 1.00 95.12 85 LEU A CA 1
ATOM 608 C C . LEU A 1 85 ? -6.230 1.324 2.664 1.00 95.12 85 LEU A C 1
ATOM 610 O O . LEU A 1 85 ? -7.305 0.838 3.024 1.00 95.12 85 LEU A O 1
ATOM 614 N N . ALA A 1 86 ? -5.346 0.637 1.937 1.00 94.62 86 ALA A N 1
ATOM 615 C CA . ALA A 1 86 ? -5.573 -0.747 1.550 1.00 94.62 86 ALA A CA 1
ATOM 616 C C . ALA A 1 86 ? -5.648 -1.664 2.782 1.00 94.62 86 ALA A C 1
ATOM 618 O O . ALA A 1 86 ? -6.616 -2.408 2.931 1.00 94.62 86 ALA A O 1
ATOM 619 N N . MET A 1 87 ? -4.690 -1.539 3.706 1.00 94.75 87 MET A N 1
ATOM 620 C CA . MET A 1 87 ? -4.648 -2.287 4.968 1.00 94.75 87 MET A CA 1
ATOM 621 C C . MET A 1 87 ? -5.933 -2.080 5.779 1.00 94.75 87 MET A C 1
ATOM 623 O O . MET A 1 87 ? -6.586 -3.056 6.158 1.00 94.75 87 MET A O 1
ATOM 627 N N . ALA A 1 88 ? -6.360 -0.826 5.955 1.00 94.19 88 ALA A N 1
ATOM 628 C CA . ALA A 1 88 ? -7.589 -0.488 6.668 1.00 94.19 88 ALA A CA 1
ATOM 629 C C . ALA A 1 88 ? -8.828 -1.135 6.023 1.00 94.19 88 ALA A C 1
ATOM 631 O O . ALA A 1 88 ? -9.672 -1.700 6.716 1.00 94.19 88 ALA A O 1
ATOM 632 N N . ARG A 1 89 ? -8.920 -1.138 4.684 1.00 92.12 89 ARG A N 1
ATOM 633 C CA . ARG A 1 89 ? -10.035 -1.781 3.968 1.00 92.12 89 ARG A CA 1
ATOM 634 C C . ARG A 1 89 ? -10.019 -3.306 4.083 1.00 92.12 89 ARG A C 1
ATOM 636 O O . ARG A 1 89 ? -11.084 -3.916 4.011 1.00 92.12 89 ARG A O 1
ATOM 643 N N . THR A 1 90 ? -8.867 -3.940 4.277 1.00 92.12 90 THR A N 1
ATOM 644 C CA . THR A 1 90 ? -8.816 -5.401 4.472 1.00 92.12 90 THR A CA 1
ATOM 645 C C . THR A 1 90 ? -9.208 -5.852 5.880 1.00 92.12 90 THR A C 1
ATOM 647 O O . THR A 1 90 ? -9.687 -6.971 6.030 1.00 92.12 90 THR A O 1
ATOM 650 N N . HIS A 1 91 ? -9.077 -4.992 6.898 1.00 83.50 91 HIS A N 1
ATOM 651 C CA . HIS A 1 91 ? -9.246 -5.366 8.311 1.00 83.50 91 HIS A CA 1
ATOM 652 C C . HIS A 1 91 ? -10.625 -5.973 8.635 1.00 83.50 91 HIS A C 1
ATOM 654 O O . HIS A 1 91 ? -10.727 -6.900 9.432 1.00 83.50 91 HIS A O 1
ATOM 660 N N . CYS A 1 92 ? -11.690 -5.508 7.980 1.00 75.00 92 CYS A N 1
ATOM 661 C CA . CYS A 1 92 ? -13.057 -5.981 8.230 1.00 75.00 92 CYS A CA 1
ATOM 662 C C . CYS A 1 92 ? -13.470 -7.192 7.370 1.00 75.00 92 CYS A C 1
ATOM 664 O O . CYS A 1 92 ? -14.662 -7.481 7.261 1.00 75.00 92 CYS A O 1
ATOM 666 N N . ARG A 1 93 ? -12.531 -7.867 6.692 1.00 81.81 93 ARG A N 1
ATOM 667 C CA . ARG A 1 93 ? -12.831 -8.921 5.710 1.00 81.81 93 ARG A CA 1
ATOM 668 C C . ARG A 1 93 ? -12.091 -10.215 6.030 1.00 81.81 93 ARG A C 1
ATOM 670 O O . ARG A 1 93 ? -10.900 -10.206 6.307 1.00 81.81 93 ARG A O 1
ATOM 677 N N . ALA A 1 94 ? -12.791 -11.346 5.910 1.00 84.69 94 ALA A N 1
ATOM 678 C CA . ALA A 1 94 ? -12.196 -12.669 6.119 1.00 84.69 94 ALA A CA 1
ATOM 679 C C . ALA A 1 94 ? -11.112 -12.993 5.078 1.00 84.69 94 ALA A C 1
ATOM 681 O O . ALA A 1 94 ? -10.106 -13.627 5.393 1.00 84.69 94 ALA A O 1
ATOM 682 N N . ARG A 1 95 ? -11.329 -12.557 3.830 1.00 94.25 95 ARG A N 1
ATOM 683 C CA . ARG A 1 95 ? -10.368 -12.654 2.731 1.00 94.25 95 ARG A CA 1
ATOM 684 C C . ARG A 1 95 ? -10.359 -11.380 1.900 1.00 94.25 95 ARG A C 1
ATOM 686 O O . ARG A 1 95 ? -11.388 -10.716 1.764 1.00 94.25 95 ARG A O 1
ATOM 693 N N . SER A 1 96 ? -9.205 -11.007 1.359 1.00 95.56 96 SER A N 1
ATOM 694 C CA . SER A 1 96 ? -9.073 -9.866 0.448 1.00 95.56 96 SER A CA 1
ATOM 695 C C . SER A 1 96 ? -7.900 -10.049 -0.505 1.00 95.56 96 SER A C 1
ATOM 697 O O . SER A 1 96 ? -6.862 -10.587 -0.125 1.00 95.56 96 SER A O 1
ATOM 699 N N . LEU A 1 97 ? -8.067 -9.564 -1.731 1.00 96.44 97 LEU A N 1
ATOM 700 C CA . LEU A 1 97 ? -6.987 -9.411 -2.696 1.00 96.44 97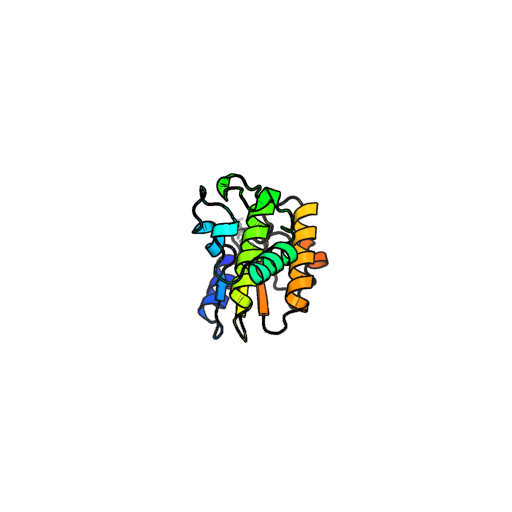 LEU A CA 1
ATOM 701 C C . LEU A 1 97 ? -6.585 -7.935 -2.736 1.00 96.44 97 LEU A C 1
ATOM 703 O O . LEU A 1 97 ? -7.407 -7.083 -3.053 1.00 96.44 97 LEU A O 1
ATOM 707 N N . VAL A 1 98 ? -5.328 -7.627 -2.439 1.00 96.56 98 VAL A N 1
ATOM 708 C CA . VAL A 1 98 ? -4.753 -6.291 -2.615 1.00 96.56 98 VAL A CA 1
ATOM 709 C C . VAL A 1 98 ? -3.941 -6.280 -3.901 1.00 96.56 98 VAL A C 1
ATOM 711 O O . VAL A 1 98 ? -2.986 -7.045 -4.034 1.00 96.56 98 VAL A O 1
ATOM 714 N N . VAL A 1 99 ? -4.297 -5.404 -4.837 1.00 95.81 99 VAL A N 1
ATOM 715 C CA . VAL A 1 99 ? -3.541 -5.202 -6.078 1.00 95.81 99 VAL A CA 1
ATOM 716 C C . VAL A 1 99 ? -2.784 -3.881 -6.019 1.00 95.81 99 VAL A C 1
ATOM 718 O O . VAL A 1 99 ? -3.334 -2.852 -5.624 1.00 95.81 99 VAL A O 1
ATOM 721 N N . LEU A 1 100 ? -1.501 -3.924 -6.373 1.00 94.25 100 LEU A N 1
ATOM 722 C CA . LEU A 1 100 ? -0.595 -2.778 -6.359 1.00 94.25 100 LEU A CA 1
ATOM 723 C C . LEU A 1 100 ? 0.079 -2.667 -7.725 1.00 94.25 100 LEU A C 1
ATOM 725 O O . LEU A 1 100 ? 1.043 -3.384 -8.000 1.00 94.25 100 LEU A O 1
ATOM 729 N N . ASP A 1 101 ? -0.452 -1.794 -8.580 1.00 92.00 101 ASP A N 1
ATOM 730 C CA . ASP A 1 101 ? 0.164 -1.483 -9.871 1.00 92.00 101 ASP A CA 1
ATOM 731 C C . ASP A 1 101 ? 1.276 -0.442 -9.718 1.00 92.00 101 ASP A C 1
ATOM 733 O O . ASP A 1 101 ? 1.226 0.385 -8.805 1.00 92.00 101 ASP A O 1
ATOM 737 N N . GLU A 1 102 ? 2.274 -0.488 -10.603 1.00 89.69 102 GLU A N 1
ATOM 738 C CA . GLU A 1 102 ? 3.430 0.424 -10.585 1.00 89.69 102 GLU A CA 1
ATOM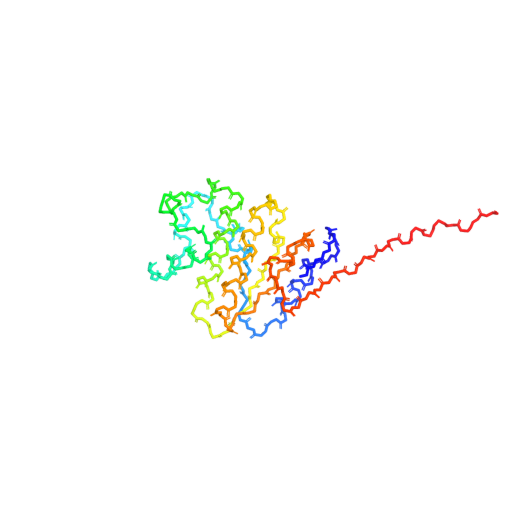 739 C C . GLU A 1 102 ? 4.108 0.526 -9.200 1.00 89.69 102 GLU A C 1
ATOM 741 O O . GLU A 1 102 ? 4.586 1.573 -8.756 1.00 89.69 102 GLU A O 1
ATOM 746 N N . PHE A 1 103 ? 4.149 -0.597 -8.478 1.00 92.62 103 PHE A N 1
ATOM 747 C CA . PHE A 1 103 ? 4.612 -0.652 -7.102 1.00 92.62 103 PHE A CA 1
ATOM 748 C C . PHE A 1 103 ? 6.056 -0.152 -6.984 1.00 92.62 103 PHE A C 1
ATOM 750 O O . PHE A 1 103 ? 6.994 -0.744 -7.531 1.00 92.62 103 PHE A O 1
ATOM 757 N N . CYS A 1 104 ? 6.210 0.937 -6.225 1.00 92.94 104 CYS A N 1
ATOM 758 C CA . CYS A 1 104 ? 7.465 1.635 -5.958 1.00 92.94 104 CYS A CA 1
ATOM 759 C C . CYS A 1 104 ? 8.214 2.153 -7.201 1.00 92.94 104 CYS A C 1
ATOM 761 O O . CYS A 1 104 ? 9.405 2.430 -7.078 1.00 92.94 104 CYS A O 1
ATOM 763 N N . SER A 1 105 ? 7.568 2.307 -8.365 1.00 89.31 105 SER A N 1
ATOM 764 C CA . SER A 1 105 ? 8.274 2.672 -9.606 1.00 89.31 105 SER A CA 1
ATOM 765 C C . SER A 1 105 ? 8.825 4.103 -9.625 1.00 89.31 105 SER A C 1
ATOM 767 O O . SER A 1 105 ? 9.813 4.371 -10.306 1.00 89.31 105 SER A O 1
ATOM 769 N N . THR A 1 106 ? 8.234 5.011 -8.843 1.00 87.75 106 THR A N 1
ATOM 770 C CA . THR A 1 106 ? 8.666 6.416 -8.728 1.00 87.75 106 THR A CA 1
ATOM 771 C C . THR A 1 106 ? 9.590 6.687 -7.539 1.00 87.75 106 THR A C 1
ATOM 773 O O . THR A 1 106 ? 10.087 7.800 -7.383 1.00 87.75 106 THR A O 1
ATOM 776 N N . LEU A 1 107 ? 9.822 5.695 -6.673 1.00 91.12 107 LEU A N 1
ATOM 777 C CA . LEU A 1 107 ? 10.583 5.884 -5.438 1.00 91.12 107 LEU A CA 1
ATOM 778 C C . LEU A 1 107 ? 12.078 5.640 -5.650 1.00 91.12 107 LEU A C 1
ATOM 780 O O . LEU A 1 107 ? 12.487 4.765 -6.415 1.00 91.12 107 LEU A O 1
ATOM 784 N N . ASP A 1 108 ? 12.913 6.347 -4.884 1.00 92.12 108 ASP A N 1
ATOM 785 C CA . ASP A 1 108 ? 14.327 6.001 -4.785 1.00 92.12 108 ASP A CA 1
ATOM 786 C C . ASP A 1 108 ? 14.506 4.577 -4.219 1.00 92.12 108 ASP A C 1
ATOM 788 O O . ASP A 1 108 ? 13.657 4.039 -3.498 1.00 92.12 108 ASP A O 1
ATOM 792 N N . ARG A 1 109 ? 15.645 3.950 -4.530 1.00 91.44 109 ARG A N 1
ATOM 793 C CA . ARG A 1 109 ? 15.903 2.539 -4.200 1.00 91.44 109 ARG A CA 1
ATOM 794 C C . ARG A 1 109 ? 15.873 2.244 -2.700 1.00 91.44 109 ARG A C 1
ATOM 796 O O . ARG A 1 109 ? 15.469 1.148 -2.310 1.00 91.44 109 ARG A O 1
ATOM 803 N N . VAL A 1 110 ? 16.297 3.180 -1.852 1.00 92.62 110 VAL A N 1
ATOM 804 C CA . VAL A 1 110 ? 16.317 2.971 -0.398 1.00 92.62 110 VAL A CA 1
ATOM 805 C C . VAL A 1 110 ? 14.887 2.982 0.133 1.00 92.62 110 VAL A C 1
ATOM 807 O O . VAL A 1 110 ? 14.477 2.039 0.821 1.00 92.62 110 VAL A O 1
ATOM 810 N N . THR A 1 111 ? 14.101 3.986 -0.256 1.00 91.75 111 THR A N 1
ATOM 811 C CA . THR A 1 111 ? 12.691 4.103 0.125 1.00 91.75 111 THR A CA 1
ATOM 812 C C . THR A 1 111 ? 11.873 2.924 -0.398 1.00 91.75 111 THR A C 1
ATOM 814 O O . THR A 1 111 ? 11.124 2.323 0.377 1.00 91.75 111 THR A O 1
ATOM 817 N N . ALA A 1 112 ? 12.056 2.532 -1.662 1.00 94.00 112 ALA A N 1
ATOM 818 C CA . ALA A 1 112 ? 11.358 1.407 -2.284 1.00 94.00 112 ALA A CA 1
ATOM 819 C C . ALA A 1 112 ? 11.580 0.088 -1.523 1.00 94.00 112 ALA A C 1
ATOM 821 O O . ALA A 1 112 ? 10.625 -0.629 -1.218 1.00 94.00 112 ALA A O 1
ATOM 822 N N . ARG A 1 113 ? 12.828 -0.209 -1.129 1.00 94.94 113 ARG A N 1
ATOM 823 C CA . ARG A 1 113 ? 13.155 -1.394 -0.312 1.00 94.94 113 ARG A CA 1
ATOM 824 C C . ARG A 1 113 ? 12.546 -1.318 1.084 1.00 94.94 113 ARG A C 1
ATOM 826 O O . ARG A 1 113 ? 12.102 -2.331 1.619 1.00 94.94 113 ARG A O 1
ATOM 833 N N . GLY A 1 114 ? 12.524 -0.133 1.695 1.00 94.06 114 GLY A N 1
ATOM 834 C CA . GLY A 1 114 ? 11.861 0.089 2.982 1.00 94.06 114 GLY A CA 1
ATOM 835 C C . GLY A 1 114 ? 10.371 -0.254 2.923 1.00 94.06 114 GLY A C 1
ATOM 836 O O . GLY A 1 114 ? 9.891 -1.060 3.720 1.00 94.06 114 GLY A O 1
ATOM 837 N N . VAL A 1 115 ? 9.669 0.293 1.928 1.00 94.69 115 VAL A N 1
ATOM 838 C CA . VAL A 1 115 ? 8.249 0.021 1.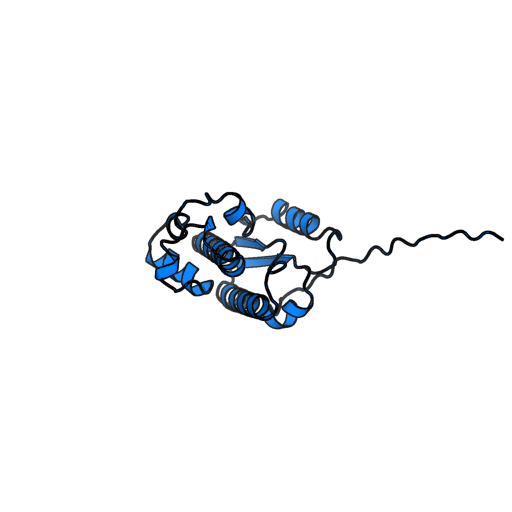667 1.00 94.69 115 VAL A CA 1
ATOM 839 C C . VAL A 1 115 ? 8.009 -1.463 1.377 1.00 94.69 115 VAL A C 1
ATOM 841 O O . VAL A 1 115 ? 7.108 -2.054 1.965 1.00 94.69 115 VAL A O 1
ATOM 844 N N . ALA A 1 116 ? 8.831 -2.088 0.531 1.00 95.94 116 ALA A N 1
ATOM 845 C CA . ALA A 1 116 ? 8.731 -3.511 0.211 1.00 95.94 116 ALA A CA 1
ATOM 846 C C . ALA A 1 116 ? 8.791 -4.402 1.464 1.00 95.94 116 ALA A C 1
ATOM 848 O O . ALA A 1 116 ? 7.935 -5.265 1.657 1.00 95.94 116 ALA A O 1
ATOM 849 N N . ARG A 1 117 ? 9.748 -4.152 2.368 1.00 96.38 117 ARG A N 1
ATOM 850 C CA . ARG A 1 117 ? 9.847 -4.911 3.627 1.00 96.38 117 ARG A CA 1
ATOM 851 C C . ARG A 1 117 ? 8.643 -4.681 4.531 1.00 96.38 117 ARG A C 1
ATOM 853 O O . ARG A 1 117 ? 8.199 -5.603 5.207 1.00 96.38 117 ARG A O 1
ATOM 860 N N . THR A 1 118 ? 8.135 -3.453 4.567 1.00 95.88 118 THR A N 1
ATOM 861 C CA . THR A 1 118 ? 6.923 -3.113 5.315 1.00 95.88 118 THR A CA 1
ATOM 862 C C . THR A 1 118 ? 5.716 -3.886 4.794 1.00 95.88 118 THR A C 1
ATOM 864 O O . THR A 1 118 ? 5.023 -4.523 5.585 1.00 95.88 118 THR A O 1
ATOM 867 N N . LEU A 1 119 ? 5.526 -3.918 3.473 1.00 96.25 119 LEU A N 1
ATOM 868 C CA . LEU A 1 119 ? 4.460 -4.684 2.837 1.00 96.25 119 LEU A CA 1
ATOM 869 C C . LEU A 1 119 ? 4.579 -6.184 3.133 1.00 96.25 119 LEU A C 1
ATOM 871 O O . LEU A 1 119 ? 3.588 -6.794 3.527 1.00 96.25 119 LEU A O 1
ATOM 875 N N . ARG A 1 120 ? 5.784 -6.765 3.021 1.00 96.56 120 ARG A N 1
ATOM 876 C CA . ARG A 1 120 ? 6.032 -8.178 3.356 1.00 96.56 120 ARG A CA 1
ATOM 877 C C . ARG A 1 120 ? 5.680 -8.485 4.806 1.00 96.56 120 ARG A C 1
ATOM 879 O O . ARG A 1 120 ? 4.908 -9.404 5.051 1.00 96.56 120 ARG A O 1
ATOM 886 N N . ARG A 1 121 ? 6.203 -7.707 5.764 1.00 96.31 121 ARG A N 1
ATOM 887 C CA . ARG A 1 121 ? 5.909 -7.908 7.194 1.00 96.31 121 ARG A CA 1
ATOM 888 C C . ARG A 1 121 ? 4.413 -7.848 7.477 1.00 96.31 121 ARG A C 1
ATOM 890 O O . ARG A 1 121 ? 3.912 -8.675 8.230 1.00 96.31 121 ARG A O 1
ATOM 897 N N . TRP A 1 122 ? 3.714 -6.886 6.878 1.00 95.75 122 TRP A N 1
ATOM 898 C CA . TRP A 1 122 ? 2.272 -6.775 7.040 1.00 95.75 122 TRP A CA 1
ATOM 899 C C . TRP A 1 122 ? 1.543 -7.986 6.447 1.00 95.75 122 TRP A C 1
ATOM 901 O O . TRP A 1 122 ? 0.802 -8.645 7.173 1.00 95.75 122 TRP A O 1
ATOM 911 N N . ALA A 1 123 ? 1.798 -8.334 5.183 1.00 95.25 123 ALA A N 1
ATOM 912 C CA . ALA A 1 123 ? 1.127 -9.446 4.509 1.00 95.25 123 ALA A CA 1
ATOM 913 C C . ALA A 1 123 ? 1.348 -10.787 5.235 1.00 95.25 123 ALA A C 1
ATOM 915 O O . ALA A 1 123 ? 0.398 -11.537 5.439 1.00 95.25 123 ALA A O 1
ATOM 916 N N . SER A 1 124 ? 2.565 -11.059 5.726 1.00 94.75 124 SER A N 1
ATOM 917 C CA . SER A 1 124 ? 2.856 -12.281 6.493 1.00 94.75 124 SER A CA 1
ATOM 918 C C . SER A 1 124 ? 2.081 -12.384 7.814 1.00 94.75 124 SER A C 1
ATOM 920 O O . SER A 1 124 ? 1.863 -13.489 8.301 1.00 94.75 124 SER A O 1
ATOM 922 N N . GLY A 1 125 ? 1.657 -11.260 8.398 1.00 94.06 125 GLY A N 1
ATOM 923 C CA . GLY A 1 125 ? 0.822 -11.237 9.603 1.00 94.06 125 GLY A CA 1
ATOM 924 C C . GLY A 1 125 ? -0.680 -11.386 9.336 1.00 94.06 125 GLY A C 1
ATOM 925 O O . GLY A 1 125 ? -1.451 -11.463 10.288 1.00 94.06 125 GLY A O 1
ATOM 926 N N . HIS A 1 126 ? -1.106 -11.406 8.068 1.00 94.12 126 HIS A N 1
ATOM 927 C CA . HIS A 1 126 ? -2.515 -11.362 7.672 1.00 94.12 126 HIS A CA 1
ATOM 928 C C . HIS A 1 126 ? -2.825 -12.480 6.660 1.00 94.12 126 HIS A C 1
ATOM 930 O O . HIS A 1 126 ? -2.975 -12.206 5.472 1.00 94.12 126 HIS A O 1
ATOM 936 N N . PRO A 1 127 ? -2.980 -13.745 7.102 1.00 90.62 127 PRO A N 1
ATOM 937 C CA . PRO A 1 127 ? -3.145 -14.900 6.207 1.00 90.62 127 PRO A CA 1
ATOM 938 C C . PRO A 1 127 ? -4.418 -14.866 5.340 1.00 90.62 127 PRO A C 1
ATOM 940 O O . PRO A 1 127 ? -4.537 -15.624 4.381 1.00 90.62 127 PRO A O 1
ATOM 943 N N . GLY A 1 128 ? -5.382 -13.996 5.661 1.00 93.50 128 GLY A N 1
ATOM 944 C CA . GLY A 1 128 ? -6.559 -13.736 4.825 1.00 93.50 128 GLY A CA 1
ATOM 945 C C . GLY A 1 128 ? -6.292 -12.799 3.640 1.00 93.50 128 GLY A C 1
ATOM 946 O O . GLY A 1 128 ? -7.168 -12.628 2.792 1.00 93.50 128 GLY A O 1
ATOM 947 N N . VAL A 1 129 ? -5.113 -12.182 3.560 1.00 95.75 129 VAL A N 1
ATOM 948 C CA . VAL A 1 129 ? -4.778 -11.204 2.526 1.00 95.75 129 VAL A CA 1
ATOM 949 C C . VAL A 1 129 ? -3.824 -11.812 1.506 1.00 95.75 129 VAL A C 1
ATOM 951 O O . VAL A 1 129 ? -2.708 -12.204 1.832 1.00 95.75 129 VAL A O 1
ATOM 954 N N . LEU A 1 130 ? -4.243 -11.810 0.243 1.00 96.00 130 LEU A N 1
ATOM 955 C CA . LEU A 1 130 ? -3.360 -12.027 -0.896 1.00 96.00 130 LEU A CA 1
ATOM 956 C C . LEU A 1 130 ? -2.928 -10.668 -1.446 1.00 96.00 130 LEU A C 1
ATOM 958 O O . LEU A 1 130 ? -3.775 -9.818 -1.708 1.00 96.00 130 LEU A O 1
ATOM 962 N N . VAL A 1 131 ? -1.629 -10.461 -1.654 1.00 96.56 131 VAL A N 1
ATOM 963 C CA . VAL A 1 131 ? -1.099 -9.236 -2.265 1.00 96.56 131 VAL A CA 1
ATOM 964 C C . VAL A 1 131 ? -0.482 -9.565 -3.617 1.00 96.56 131 VAL A C 1
ATOM 966 O O . VAL A 1 131 ? 0.391 -10.425 -3.713 1.00 96.56 131 VAL A O 1
ATOM 969 N N . VAL A 1 132 ? -0.881 -8.839 -4.658 1.00 95.88 132 VAL A N 1
ATOM 970 C CA . VAL A 1 132 ? -0.292 -8.937 -5.994 1.00 95.88 132 VAL A CA 1
ATOM 971 C C . VAL A 1 132 ? 0.300 -7.584 -6.370 1.00 95.88 132 VAL A C 1
ATOM 973 O O . VAL A 1 132 ? -0.411 -6.596 -6.525 1.00 95.88 132 VAL A O 1
ATOM 976 N N . CYS A 1 133 ? 1.625 -7.546 -6.515 1.00 93.88 133 CYS A N 1
ATOM 977 C CA . CYS A 1 133 ? 2.363 -6.345 -6.906 1.00 93.88 133 CYS A CA 1
ATOM 978 C C . CYS A 1 133 ? 2.850 -6.465 -8.347 1.00 93.88 133 CYS A C 1
ATOM 980 O O . CYS A 1 133 ? 3.497 -7.461 -8.687 1.00 93.88 133 CYS A O 1
ATOM 982 N N . ALA A 1 134 ? 2.622 -5.438 -9.156 1.00 93.19 134 ALA A N 1
ATOM 983 C CA . ALA A 1 134 ? 3.301 -5.225 -10.423 1.00 93.19 134 ALA A CA 1
ATOM 984 C C . ALA A 1 134 ? 4.366 -4.146 -10.252 1.00 93.19 134 ALA A C 1
ATOM 986 O O . ALA A 1 134 ? 4.076 -3.069 -9.749 1.00 93.19 134 ALA A O 1
ATOM 987 N N . THR A 1 135 ? 5.608 -4.427 -10.640 1.00 90.50 135 THR A N 1
ATOM 988 C CA . THR A 1 135 ? 6.701 -3.452 -10.534 1.00 90.50 135 THR A CA 1
ATOM 989 C C . THR A 1 135 ? 7.651 -3.561 -11.720 1.00 90.50 135 THR A C 1
ATOM 991 O O . THR A 1 135 ? 7.814 -4.635 -12.297 1.00 90.50 135 THR A O 1
ATOM 994 N N . ALA A 1 136 ? 8.275 -2.447 -12.095 1.00 85.44 136 ALA A N 1
ATOM 995 C CA . ALA A 1 136 ? 9.375 -2.417 -13.059 1.00 85.44 136 ALA A CA 1
ATOM 996 C C . ALA A 1 136 ? 10.745 -2.679 -12.396 1.00 85.44 136 ALA A C 1
ATOM 998 O O . ALA A 1 136 ? 11.779 -2.594 -13.053 1.00 85.44 136 ALA A O 1
ATOM 999 N N . HIS A 1 137 ? 10.778 -2.929 -11.083 1.00 85.25 137 HIS A N 1
ATOM 1000 C CA . HIS A 1 137 ? 12.008 -3.112 -10.318 1.00 85.25 137 HIS A CA 1
ATOM 1001 C C . HIS A 1 137 ? 12.195 -4.567 -9.895 1.00 85.25 137 HIS A C 1
ATOM 1003 O O . HIS A 1 137 ? 11.586 -5.035 -8.932 1.00 85.25 137 HIS A O 1
ATOM 1009 N N . ASP A 1 138 ? 13.092 -5.266 -10.588 1.00 83.31 138 ASP A N 1
ATOM 1010 C CA . ASP A 1 138 ? 13.423 -6.662 -10.285 1.00 83.31 138 ASP A CA 1
ATOM 1011 C C . ASP A 1 138 ? 14.165 -6.806 -8.940 1.00 83.31 138 ASP A C 1
ATOM 1013 O O . ASP A 1 138 ? 14.040 -7.819 -8.251 1.00 83.31 138 ASP A O 1
ATOM 1017 N N . ASP A 1 139 ? 14.880 -5.764 -8.495 1.00 88.19 139 ASP A N 1
ATOM 1018 C CA . ASP A 1 139 ? 15.679 -5.794 -7.264 1.00 88.19 139 ASP A CA 1
ATOM 1019 C C . ASP A 1 139 ? 14.838 -5.797 -5.973 1.00 88.19 139 ASP A C 1
ATOM 1021 O O . ASP A 1 139 ? 15.335 -6.158 -4.897 1.00 88.19 139 ASP A O 1
ATOM 1025 N N . LEU A 1 140 ? 13.545 -5.464 -6.066 1.00 91.69 140 LEU A N 1
ATOM 1026 C CA . LEU A 1 140 ? 12.628 -5.477 -4.925 1.00 91.69 140 LEU A CA 1
ATOM 1027 C C . LEU A 1 140 ? 12.270 -6.884 -4.450 1.00 91.69 140 LEU A C 1
ATOM 1029 O O . LEU A 1 140 ? 11.848 -7.022 -3.301 1.00 91.69 140 LEU A O 1
ATOM 1033 N N . ALA A 1 141 ? 12.484 -7.927 -5.261 1.00 91.44 141 ALA A N 1
ATOM 1034 C CA . ALA A 1 141 ? 12.202 -9.311 -4.875 1.00 91.44 141 ALA A CA 1
ATOM 1035 C C . ALA A 1 141 ? 12.920 -9.711 -3.573 1.00 91.44 141 ALA A C 1
ATOM 1037 O O . ALA A 1 141 ? 12.324 -10.343 -2.706 1.00 91.44 141 ALA A O 1
ATOM 1038 N N . SER A 1 142 ? 14.157 -9.243 -3.380 1.00 92.31 142 SER A N 1
ATOM 1039 C CA . SER A 1 142 ? 14.948 -9.472 -2.159 1.00 92.31 142 SER A CA 1
ATOM 1040 C C . SER A 1 142 ? 14.336 -8.864 -0.888 1.00 92.31 142 SER A C 1
ATOM 1042 O O . SER A 1 142 ? 14.590 -9.330 0.219 1.00 92.31 142 SER A O 1
ATOM 1044 N N . SER A 1 143 ? 13.539 -7.803 -1.036 1.00 95.81 143 SER A N 1
ATOM 1045 C CA . SER A 1 143 ? 12.898 -7.084 0.071 1.00 95.81 143 SER A CA 1
ATOM 1046 C C . SER A 1 143 ? 11.437 -7.493 0.265 1.00 95.81 143 SER A C 1
ATOM 1048 O O . SER A 1 143 ? 10.952 -7.487 1.394 1.00 95.81 143 SER A O 1
ATOM 1050 N N . LEU A 1 144 ? 10.746 -7.838 -0.826 1.00 94.00 144 LEU A N 1
ATOM 1051 C CA . LEU A 1 144 ? 9.371 -8.336 -0.823 1.00 94.00 144 LEU A CA 1
ATOM 1052 C C . LEU A 1 144 ? 9.284 -9.804 -0.411 1.00 94.00 144 LEU A C 1
ATOM 1054 O O . LEU A 1 144 ? 8.279 -10.182 0.177 1.00 94.00 144 LEU A O 1
ATOM 1058 N N . LEU A 1 145 ? 10.305 -10.611 -0.723 1.00 95.50 145 LEU A N 1
ATOM 1059 C CA . LEU A 1 145 ? 10.319 -12.063 -0.526 1.00 95.50 145 LEU A CA 1
ATOM 1060 C C . LEU A 1 145 ? 9.005 -12.707 -1.006 1.00 95.50 145 LEU A C 1
ATOM 1062 O O . LEU A 1 145 ? 8.296 -13.294 -0.193 1.00 95.50 145 LEU A O 1
ATOM 1066 N N . PRO A 1 146 ? 8.614 -12.526 -2.281 1.00 95.31 146 PRO A N 1
ATOM 1067 C CA . PRO A 1 146 ? 7.313 -12.980 -2.752 1.00 95.31 146 PRO A CA 1
ATOM 1068 C C . PRO A 1 146 ? 7.206 -14.505 -2.682 1.00 95.31 146 PRO A C 1
ATOM 1070 O O . PRO A 1 146 ? 8.151 -15.210 -3.028 1.00 95.31 146 PRO A O 1
ATOM 1073 N N . ASP A 1 147 ? 6.031 -15.006 -2.307 1.00 95.75 147 ASP A N 1
ATOM 1074 C CA . ASP A 1 147 ? 5.765 -16.451 -2.299 1.00 95.75 147 ASP A CA 1
ATOM 1075 C C . ASP A 1 147 ? 5.644 -17.006 -3.733 1.00 95.75 147 ASP A C 1
ATOM 1077 O O . ASP A 1 147 ? 5.921 -18.175 -3.986 1.00 95.75 147 ASP A O 1
ATOM 1081 N N . LEU A 1 148 ? 5.284 -16.138 -4.688 1.00 94.56 148 LEU A N 1
ATOM 1082 C CA . LEU A 1 148 ? 5.287 -16.409 -6.122 1.00 94.56 148 LEU A CA 1
ATOM 1083 C C . LEU A 1 148 ? 5.827 -15.198 -6.894 1.00 94.56 148 LEU A C 1
ATOM 1085 O O . LEU A 1 148 ? 5.283 -14.093 -6.812 1.00 94.56 148 LEU A O 1
ATOM 1089 N N . ALA A 1 149 ? 6.872 -15.415 -7.692 1.00 92.94 149 ALA A N 1
ATOM 1090 C CA . ALA A 1 149 ? 7.395 -14.433 -8.634 1.00 92.94 149 ALA A CA 1
ATOM 1091 C C . ALA A 1 149 ? 6.975 -14.800 -10.063 1.00 92.94 149 ALA A C 1
ATOM 1093 O O . ALA A 1 149 ? 7.180 -15.921 -10.514 1.00 92.94 149 ALA A O 1
ATOM 1094 N N . LEU A 1 150 ? 6.396 -13.830 -10.772 1.00 89.69 150 LEU A N 1
ATOM 1095 C CA . LEU A 1 150 ? 6.066 -13.932 -12.192 1.00 89.69 150 LEU A CA 1
ATOM 1096 C C . LEU A 1 150 ? 6.895 -12.902 -12.949 1.00 89.69 150 LEU A C 1
ATOM 1098 O O . LEU A 1 150 ? 6.895 -11.730 -12.565 1.00 89.69 150 LEU A O 1
ATOM 1102 N N . GLN A 1 151 ? 7.542 -13.323 -14.024 1.00 85.88 151 GLN A N 1
ATOM 1103 C CA . GLN A 1 151 ? 8.241 -12.436 -14.942 1.00 85.88 151 GLN A CA 1
ATOM 1104 C C . GLN A 1 151 ? 7.436 -12.385 -16.237 1.00 85.88 151 GLN A C 1
ATOM 1106 O O . GLN A 1 151 ? 7.172 -13.421 -16.845 1.00 85.88 151 GLN A O 1
ATOM 1111 N N . ALA A 1 152 ? 6.983 -11.192 -16.617 1.00 77.25 152 ALA A N 1
ATOM 1112 C CA . ALA A 1 152 ? 6.282 -11.017 -17.880 1.00 77.25 152 ALA A CA 1
ATOM 1113 C C . ALA A 1 152 ? 7.255 -11.326 -19.034 1.00 77.25 152 ALA A C 1
ATOM 1115 O O . ALA A 1 152 ? 8.396 -10.848 -18.992 1.00 77.25 152 ALA A O 1
ATOM 1116 N N . PRO A 1 153 ? 6.844 -12.130 -20.031 1.00 66.38 153 PRO A N 1
ATOM 1117 C CA . PRO A 1 153 ? 7.708 -12.490 -21.143 1.00 66.38 153 PRO A CA 1
ATOM 1118 C C . PRO A 1 153 ? 8.134 -11.238 -21.913 1.00 66.38 153 PRO A C 1
ATOM 1120 O O . PRO A 1 153 ? 7.358 -10.302 -22.108 1.00 66.38 153 PRO A O 1
ATOM 1123 N N . PHE A 1 154 ? 9.396 -11.229 -22.327 1.00 56.25 154 PHE A N 1
ATOM 1124 C CA . PHE A 1 154 ? 9.927 -10.240 -23.249 1.00 56.25 154 PHE A CA 1
ATOM 1125 C C . PHE A 1 154 ? 9.498 -10.685 -24.651 1.00 56.25 154 PHE A C 1
ATOM 1127 O O . PHE A 1 154 ? 9.995 -11.695 -25.145 1.00 56.25 154 PHE A O 1
ATOM 1134 N N . GLU A 1 155 ? 8.555 -9.988 -25.287 1.00 50.81 155 GLU A N 1
ATOM 1135 C CA . GLU A 1 155 ? 8.477 -10.074 -26.744 1.00 50.81 155 GLU A CA 1
ATOM 1136 C C . GLU A 1 155 ? 9.689 -9.308 -27.275 1.00 50.81 155 GLU A C 1
ATOM 1138 O O . GLU A 1 155 ? 9.680 -8.082 -27.368 1.00 50.81 155 GLU A O 1
ATOM 1143 N N . GLU A 1 156 ? 10.773 -10.026 -27.585 1.00 44.88 156 GLU A N 1
ATOM 1144 C CA . GLU A 1 156 ? 11.658 -9.546 -28.638 1.00 44.88 156 GLU A CA 1
ATOM 1145 C C . GLU A 1 156 ? 10.763 -9.394 -29.864 1.00 44.88 156 GLU A C 1
ATOM 1147 O O . GLU A 1 156 ? 10.333 -10.386 -30.461 1.00 44.88 156 GLU A O 1
ATOM 1152 N N . THR A 1 157 ? 10.473 -8.156 -30.258 1.00 41.97 157 THR A N 1
ATOM 1153 C CA . THR A 1 157 ? 10.247 -7.874 -31.666 1.00 41.97 157 THR A CA 1
ATOM 1154 C C . THR A 1 157 ? 11.475 -8.419 -32.377 1.00 41.97 157 THR A C 1
ATOM 1156 O O . THR A 1 157 ? 12.528 -7.786 -32.420 1.00 41.97 157 THR A O 1
ATOM 1159 N N . ARG A 1 158 ? 11.367 -9.651 -32.884 1.00 42.94 158 ARG A N 1
ATOM 1160 C CA . ARG A 1 158 ? 12.233 -10.132 -33.944 1.00 42.94 158 ARG A CA 1
ATOM 1161 C C . ARG A 1 158 ? 12.026 -9.141 -35.073 1.00 42.94 158 ARG A C 1
ATOM 1163 O O . ARG A 1 158 ? 11.080 -9.268 -35.848 1.00 42.94 158 ARG A O 1
ATOM 1170 N N . ASP A 1 159 ? 12.910 -8.153 -35.147 1.00 42.91 159 ASP A N 1
ATOM 1171 C CA . ASP A 1 159 ? 13.246 -7.506 -36.397 1.00 42.91 159 ASP A CA 1
ATOM 1172 C C . ASP A 1 159 ? 13.711 -8.635 -37.314 1.00 42.91 159 ASP A C 1
ATOM 1174 O O . ASP A 1 159 ? 14.884 -9.006 -37.371 1.00 42.91 159 ASP A O 1
ATOM 1178 N N . ALA A 1 160 ? 12.751 -9.223 -38.023 1.00 46.88 160 ALA A N 1
ATOM 1179 C CA . ALA A 1 160 ? 12.984 -9.935 -39.254 1.00 46.88 160 ALA A CA 1
ATOM 1180 C C . ALA A 1 160 ? 13.485 -8.898 -40.267 1.00 46.88 160 ALA A C 1
ATOM 1182 O O . ALA A 1 160 ? 12.784 -8.511 -41.200 1.00 46.88 160 ALA A O 1
ATOM 1183 N N . ARG A 1 161 ? 14.719 -8.417 -40.070 1.00 43.62 161 ARG A N 1
ATOM 1184 C CA . ARG A 1 161 ? 15.514 -7.843 -41.145 1.00 43.62 161 ARG A CA 1
ATOM 1185 C C . ARG A 1 161 ? 15.828 -8.989 -42.091 1.00 43.62 161 ARG A C 1
ATOM 1187 O O . ARG A 1 161 ? 16.799 -9.711 -41.914 1.00 43.62 161 ARG A O 1
ATOM 1194 N N . THR A 1 162 ? 14.902 -9.162 -43.029 1.00 43.59 162 THR A N 1
ATOM 1195 C CA . THR A 1 162 ? 15.163 -9.393 -44.449 1.00 43.59 162 THR A CA 1
ATOM 1196 C C . THR A 1 162 ? 16.470 -10.115 -44.738 1.00 43.59 162 THR A C 1
ATOM 1198 O O . THR A 1 162 ? 17.516 -9.501 -44.930 1.00 43.59 162 THR A O 1
ATOM 1201 N N . ASP A 1 163 ? 16.336 -11.427 -44.880 1.00 47.59 163 ASP A N 1
ATOM 1202 C CA . ASP A 1 163 ? 17.004 -12.161 -45.942 1.00 47.59 163 ASP A CA 1
ATOM 1203 C C . ASP A 1 163 ? 16.718 -11.458 -47.281 1.00 47.59 163 ASP A C 1
ATOM 1205 O O . ASP A 1 163 ? 15.598 -11.523 -47.792 1.00 47.59 163 ASP A O 1
ATOM 1209 N N . ARG A 1 164 ? 17.689 -10.680 -47.772 1.00 43.53 164 ARG A N 1
ATOM 1210 C CA . ARG A 1 164 ? 17.864 -10.306 -49.183 1.00 43.53 164 ARG A CA 1
ATOM 1211 C C . ARG A 1 164 ? 19.315 -9.897 -49.425 1.00 43.53 164 ARG A C 1
ATOM 1213 O O . ARG A 1 164 ? 19.660 -8.736 -49.191 1.00 43.53 164 ARG A O 1
ATOM 1220 N N . SER A 1 165 ? 20.105 -10.816 -49.979 1.00 47.22 165 SER A N 1
ATOM 1221 C CA . SER A 1 165 ? 20.873 -10.702 -51.245 1.00 47.22 165 SER A CA 1
ATOM 1222 C C . SER A 1 165 ? 22.119 -11.576 -51.196 1.00 47.22 165 SER A C 1
ATOM 1224 O O . SER A 1 165 ? 22.977 -11.313 -50.326 1.00 47.22 165 SER A O 1
#

Radius of gyration: 17.8 Å; chains: 1; bounding box: 35×36×68 Å

Sequence (165 aa):
MTGPSGCGKTTLLRAIADTATTPVVDGAALLRDAPGDRPMLDLFAGPLPEVLRSLAAAGLAEPRLWARSVAELSDGQRLRLGLALAMARTHCRARSLVVLDEFCSTLDRVTARGVARTLRRWASGHPGVLVVCATAHDDLASSLLPDLALQAPFEETRDARTDRS